Protein AF-A0A818LGJ4-F1 (afdb_monomer_lite)

Radius of gyration: 19.22 Å; chains: 1; bounding box: 42×32×56 Å

Sequence (123 aa):
MARAEHFKNVPPRKKIVRIETCQSQTLLCSDGAKGLKSIFVYFEDPRSNIPKAVWSWAAKFGVPLYAKLTHNACIAYPAWIKDKNTKLPNVTEDDIDEAAIIAMRTAINDLVNDDNEIKQEKE

Foldseek 3Di:
DDWADDDPVDDDDPPDDDWRTWDKDWDWDDPVDPDIDIDIDIDTDSVDDDDPLNVVLCVPFVVVLVVVLVVQQVVCVVVCVVPVPPDRDDDDPVSHDPVSVVSVVVSVVVVVVVVVVVVVVVD

pLDDT: mean 85.24, std 11.34, range [43.94, 96.88]

Secondary structure (DSSP, 8-state):
-EE----TTS---TTSPPP--EEEEEEEEE-SSSSEEEEEEEEE--SSPPPHHHHHHIIIIIHHHHHHHHHHHHHHHHHHTT-TTSPP-PPPGGGS-HHHHHHHHHHHHHHHHHHHHHHHTT-

Structure (mmCIF, N/CA/C/O backbone):
data_AF-A0A818LGJ4-F1
#
_entry.id   AF-A0A818LGJ4-F1
#
loop_
_atom_site.group_PDB
_atom_site.id
_atom_site.type_symbol
_atom_site.label_atom_id
_atom_site.label_alt_id
_atom_site.label_comp_id
_atom_site.label_asym_id
_atom_site.label_entity_id
_atom_site.label_seq_id
_atom_site.pdbx_PDB_ins_code
_atom_site.Cartn_x
_atom_site.Cartn_y
_atom_site.Cartn_z
_atom_site.occupancy
_atom_site.B_iso_or_equiv
_atom_site.auth_seq_id
_atom_site.auth_comp_id
_atom_site.auth_asym_id
_atom_site.auth_atom_id
_atom_site.pdbx_PDB_model_num
ATOM 1 N N . MET A 1 1 ? -11.960 5.928 -12.024 1.00 81.81 1 MET A N 1
ATOM 2 C CA . MET A 1 1 ? -12.297 6.219 -10.616 1.00 81.81 1 MET A CA 1
ATOM 3 C C . MET A 1 1 ? -12.960 4.977 -10.058 1.00 81.81 1 MET A C 1
ATOM 5 O O . MET A 1 1 ? -13.853 4.465 -10.721 1.00 81.81 1 MET A O 1
ATOM 9 N N . ALA A 1 2 ? -12.494 4.474 -8.920 1.00 93.38 2 ALA A N 1
ATOM 10 C CA . ALA A 1 2 ? -13.113 3.350 -8.225 1.00 93.38 2 ALA A CA 1
ATOM 11 C C . ALA A 1 2 ? -13.959 3.869 -7.055 1.00 93.38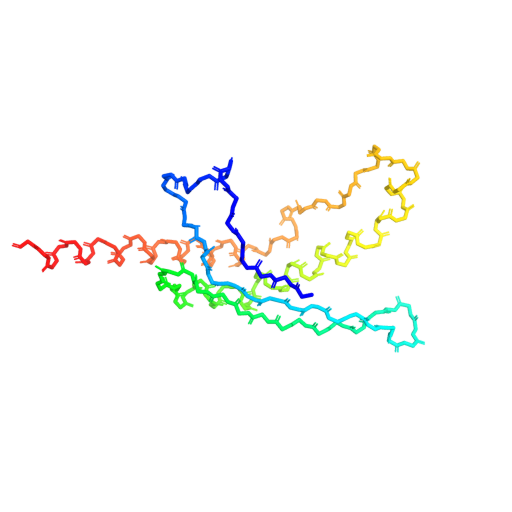 2 ALA A C 1
ATOM 13 O O . ALA A 1 2 ? -13.616 4.895 -6.459 1.00 93.38 2 ALA A O 1
ATOM 14 N N . ARG A 1 3 ? -15.070 3.187 -6.770 1.00 94.94 3 ARG A N 1
ATOM 15 C CA . ARG A 1 3 ? -16.014 3.490 -5.687 1.00 94.94 3 ARG A CA 1
ATOM 16 C C . ARG A 1 3 ? -16.584 2.191 -5.118 1.00 94.94 3 ARG A C 1
ATOM 18 O O . ARG A 1 3 ? -16.512 1.157 -5.783 1.00 94.94 3 ARG A O 1
ATOM 25 N N . ALA A 1 4 ? -17.126 2.255 -3.907 1.00 93.50 4 ALA A N 1
ATOM 26 C CA . ALA A 1 4 ? -17.817 1.128 -3.292 1.00 93.50 4 ALA A CA 1
ATOM 27 C C . ALA A 1 4 ? -19.096 0.779 -4.072 1.00 93.50 4 ALA A C 1
ATOM 29 O O . ALA A 1 4 ? -19.822 1.668 -4.506 1.00 93.50 4 ALA A O 1
ATOM 30 N N . GLU A 1 5 ? -19.357 -0.518 -4.233 1.00 94.25 5 GLU A N 1
ATOM 31 C CA . GLU A 1 5 ? -20.546 -1.056 -4.896 1.00 94.25 5 GLU A CA 1
ATOM 32 C C . GLU A 1 5 ? -21.037 -2.306 -4.161 1.00 94.25 5 GLU A C 1
ATOM 34 O O . GLU A 1 5 ? -20.246 -3.076 -3.601 1.00 94.25 5 GLU A O 1
ATOM 39 N N . HIS A 1 6 ? -22.350 -2.535 -4.190 1.00 93.19 6 HIS A N 1
ATOM 40 C CA . HIS A 1 6 ? -22.977 -3.645 -3.477 1.00 93.19 6 HIS A CA 1
ATOM 41 C C . HIS A 1 6 ? -23.443 -4.739 -4.432 1.00 93.19 6 HIS A C 1
ATOM 43 O O . HIS A 1 6 ? -24.372 -4.564 -5.219 1.00 93.19 6 HIS A O 1
ATOM 49 N N . PHE A 1 7 ? -22.861 -5.927 -4.283 1.00 94.81 7 PHE A N 1
ATOM 50 C CA . PHE A 1 7 ? -23.254 -7.110 -5.041 1.00 94.81 7 PHE A CA 1
ATOM 51 C C . PHE A 1 7 ? -23.995 -8.103 -4.143 1.00 94.81 7 PHE A C 1
ATOM 53 O O . PHE A 1 7 ? -23.487 -8.504 -3.094 1.00 94.81 7 PHE A O 1
ATOM 60 N N . LYS A 1 8 ? -25.189 -8.545 -4.565 1.00 93.81 8 LYS A N 1
ATOM 61 C CA . LYS A 1 8 ? -26.030 -9.485 -3.791 1.00 93.81 8 LYS A CA 1
ATOM 62 C C . LYS A 1 8 ? -25.315 -10.801 -3.466 1.00 93.81 8 LYS A C 1
ATOM 64 O O . LYS A 1 8 ? -25.518 -11.363 -2.397 1.00 93.81 8 LYS A O 1
ATOM 69 N N . ASN A 1 9 ? -24.464 -11.280 -4.370 1.00 96.88 9 ASN A N 1
ATOM 70 C CA . ASN A 1 9 ? -23.675 -12.505 -4.213 1.00 96.88 9 ASN A CA 1
ATOM 71 C C . ASN A 1 9 ? -22.370 -12.303 -3.420 1.00 96.88 9 ASN A C 1
ATOM 73 O O . ASN A 1 9 ? -21.611 -13.254 -3.249 1.00 96.88 9 ASN A O 1
ATOM 77 N N . VAL A 1 10 ? -22.105 -11.093 -2.919 1.00 95.19 10 VAL A N 1
ATOM 78 C CA . VAL A 1 10 ? -20.936 -10.785 -2.091 1.00 95.19 10 VAL A CA 1
ATOM 79 C C . VAL A 1 10 ? -21.421 -10.117 -0.796 1.00 95.19 10 VAL A C 1
ATOM 81 O O . VAL A 1 10 ? -21.351 -8.894 -0.675 1.00 95.19 10 VAL A O 1
ATOM 84 N N . PRO A 1 11 ? -21.928 -10.871 0.200 1.00 94.81 11 PRO A N 1
ATOM 85 C CA . PRO A 1 11 ? -22.416 -10.321 1.471 1.00 94.81 11 PRO A CA 1
ATOM 86 C C . PRO A 1 11 ? -21.285 -10.043 2.484 1.00 94.81 11 PRO A C 1
ATOM 88 O O . PRO A 1 11 ? -20.188 -10.601 2.336 1.00 94.81 11 PRO A O 1
ATOM 91 N N . PRO A 1 12 ? -21.503 -9.171 3.496 1.00 94.44 12 PRO A N 1
ATOM 92 C CA . PRO A 1 12 ? -20.506 -8.891 4.530 1.00 94.44 12 PRO A CA 1
ATOM 93 C C . PRO A 1 12 ? -20.095 -10.168 5.266 1.00 94.44 12 PRO A C 1
ATOM 95 O O . PRO A 1 12 ? -20.897 -11.086 5.435 1.00 94.44 12 PRO A O 1
ATOM 98 N N . ARG A 1 13 ? -18.835 -10.234 5.706 1.00 94.94 13 ARG A N 1
ATOM 99 C CA . ARG A 1 13 ? -18.274 -11.420 6.367 1.00 94.94 13 ARG A CA 1
ATOM 100 C C . ARG A 1 13 ? -18.017 -11.130 7.841 1.00 94.94 13 ARG A C 1
ATOM 102 O O . ARG A 1 13 ? -17.536 -10.058 8.193 1.00 94.94 13 ARG A O 1
ATOM 109 N N . LYS A 1 14 ? -18.304 -12.100 8.713 1.00 94.06 14 LYS A N 1
ATOM 110 C CA . LYS A 1 14 ? -18.021 -11.983 10.152 1.00 94.06 14 LYS A CA 1
ATOM 111 C C . LYS A 1 14 ? -16.514 -11.768 10.369 1.00 94.06 14 LYS A C 1
ATOM 113 O O . LYS A 1 14 ? -15.715 -12.443 9.727 1.00 94.06 14 LYS A O 1
ATOM 118 N N . LYS A 1 15 ? -16.147 -10.869 11.292 1.00 90.19 15 LYS A N 1
ATOM 119 C CA . LYS A 1 15 ? -14.757 -10.465 11.614 1.00 90.19 15 LYS A CA 1
ATOM 120 C C . LYS A 1 15 ? -13.999 -9.731 10.493 1.00 90.19 15 LYS A C 1
ATOM 122 O O . LYS A 1 15 ? -12.803 -9.511 10.633 1.00 90.19 15 LYS A O 1
ATOM 127 N N . ILE A 1 16 ? -14.666 -9.347 9.404 1.00 91.06 16 ILE A N 1
ATOM 128 C CA . ILE A 1 16 ? -14.087 -8.512 8.346 1.00 91.06 16 ILE A CA 1
ATOM 129 C C . ILE A 1 16 ? -14.932 -7.248 8.247 1.00 91.06 16 ILE A C 1
ATOM 131 O O . ILE A 1 16 ? -16.147 -7.323 8.053 1.00 91.06 16 ILE A O 1
ATOM 135 N N . VAL A 1 17 ? -14.292 -6.088 8.360 1.00 90.38 17 VAL A N 1
ATOM 136 C CA . VAL A 1 17 ? -14.972 -4.811 8.146 1.00 90.38 17 VAL A CA 1
ATOM 137 C C . VAL A 1 17 ? -15.212 -4.637 6.649 1.00 90.38 17 VAL A C 1
ATOM 139 O O . VAL A 1 17 ? -14.280 -4.659 5.849 1.00 90.38 17 VAL A O 1
ATOM 142 N N . ARG A 1 18 ? -16.480 -4.489 6.258 1.00 93.12 18 ARG A N 1
ATOM 143 C CA . ARG A 1 18 ? -16.842 -4.069 4.904 1.00 93.12 18 ARG A CA 1
ATOM 144 C C . ARG A 1 18 ? -16.844 -2.549 4.836 1.00 93.12 18 ARG A C 1
ATOM 146 O O . ARG A 1 18 ? -17.683 -1.917 5.480 1.00 93.12 18 ARG A O 1
ATOM 153 N N . ILE A 1 19 ? -15.951 -2.008 4.018 1.00 93.31 19 ILE A N 1
ATOM 154 C CA . ILE A 1 19 ? -15.946 -0.598 3.635 1.00 93.31 19 ILE A CA 1
ATOM 155 C C . ILE A 1 19 ? -17.137 -0.344 2.709 1.00 93.31 19 ILE A C 1
ATOM 157 O O . ILE A 1 19 ? -17.243 -0.974 1.658 1.00 93.31 19 ILE A O 1
ATOM 161 N N . GLU A 1 20 ? -18.032 0.554 3.117 1.00 93.38 20 GLU A N 1
ATOM 162 C CA .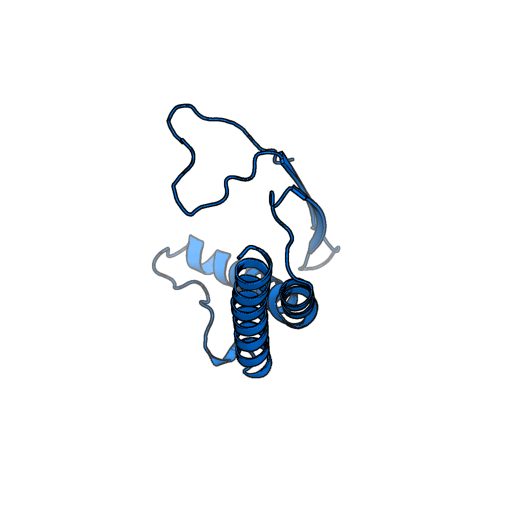 GLU A 1 20 ? -19.233 0.923 2.344 1.00 93.38 20 GLU A CA 1
ATOM 163 C C . GLU A 1 20 ? -19.054 2.263 1.617 1.00 93.38 20 GLU A C 1
ATOM 165 O O . GLU A 1 20 ? -19.758 2.548 0.654 1.00 93.38 20 GLU A O 1
ATOM 170 N N . THR A 1 21 ? -18.086 3.075 2.051 1.00 94.19 21 THR A N 1
ATOM 171 C CA . THR A 1 21 ? -17.792 4.382 1.463 1.00 94.19 21 THR A CA 1
ATOM 172 C C . THR A 1 21 ? -16.317 4.436 1.108 1.00 94.19 21 THR A C 1
ATOM 174 O O . THR A 1 21 ? -15.460 4.551 1.982 1.00 94.19 21 THR A O 1
ATOM 177 N N . CYS A 1 22 ? -16.007 4.361 -0.182 1.00 94.12 22 CYS A N 1
ATOM 178 C CA . CYS A 1 22 ? -14.662 4.612 -0.679 1.00 94.12 22 CYS A CA 1
ATOM 179 C C . CYS A 1 22 ? -14.702 5.312 -2.032 1.00 94.12 22 CYS A C 1
ATOM 181 O O . CYS A 1 22 ? -15.643 5.157 -2.818 1.00 94.12 22 CYS A O 1
ATOM 183 N N . GLN A 1 23 ? -13.661 6.088 -2.300 1.00 95.31 23 GLN A N 1
ATOM 184 C CA . GLN A 1 23 ? -13.422 6.707 -3.587 1.00 95.31 23 GLN A CA 1
ATOM 185 C C . GLN A 1 23 ? -11.921 6.774 -3.827 1.00 95.31 23 GLN A C 1
ATOM 187 O O . GLN A 1 23 ? -11.167 7.300 -3.012 1.00 95.31 23 GLN A O 1
ATOM 192 N N . SER A 1 24 ? -11.489 6.288 -4.986 1.00 95.38 24 SER A N 1
ATOM 193 C CA . SER A 1 24 ? -10.100 6.430 -5.395 1.00 95.38 24 SER A CA 1
ATOM 194 C C . SER A 1 24 ? -9.951 6.768 -6.871 1.00 95.38 24 SER A C 1
ATOM 196 O O . SER A 1 24 ? -10.762 6.408 -7.738 1.00 95.38 24 SER A O 1
ATOM 198 N N . GLN A 1 25 ? -8.890 7.503 -7.168 1.00 96.38 25 GLN A N 1
ATOM 199 C CA . GLN A 1 25 ? -8.487 7.831 -8.520 1.00 96.38 25 GLN A CA 1
ATOM 200 C C . GLN A 1 25 ? -6.969 7.834 -8.604 1.00 96.38 25 GLN A C 1
ATOM 202 O O . GLN A 1 25 ? -6.294 8.503 -7.827 1.00 96.38 25 GLN A O 1
ATOM 207 N N . THR A 1 26 ? -6.454 7.127 -9.603 1.00 95.19 26 THR A N 1
ATOM 208 C CA . THR A 1 26 ? -5.039 7.156 -9.954 1.00 95.19 26 THR A CA 1
ATOM 209 C C . THR A 1 26 ? -4.895 7.803 -11.318 1.00 95.19 26 THR A C 1
ATOM 211 O O . THR A 1 26 ? -5.556 7.392 -12.273 1.00 95.19 26 THR A O 1
ATOM 214 N N . LEU A 1 27 ? -4.032 8.808 -11.407 1.00 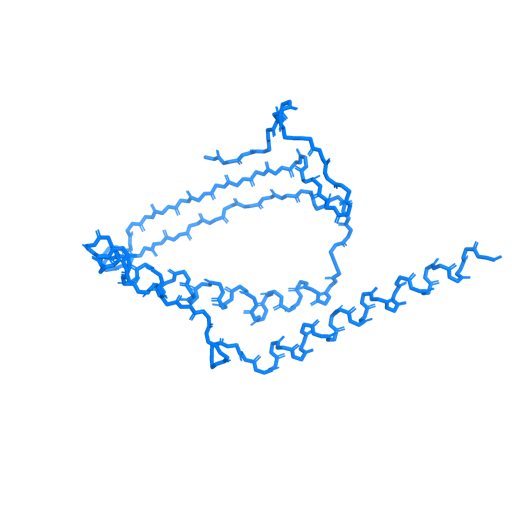95.25 27 LEU A N 1
ATOM 215 C CA . LEU A 1 27 ? -3.560 9.364 -12.666 1.00 95.25 27 LEU A CA 1
ATOM 216 C C . LEU A 1 27 ? -2.107 8.940 -12.852 1.00 95.25 27 LEU A C 1
ATOM 218 O O . LEU A 1 27 ? -1.290 9.148 -11.958 1.00 95.25 27 LEU A O 1
ATOM 222 N N . LEU A 1 28 ? -1.802 8.354 -14.005 1.00 94.38 28 LEU A N 1
ATOM 223 C CA . LEU A 1 28 ? -0.448 7.984 -14.401 1.00 94.38 28 LEU A CA 1
ATOM 224 C C . LEU A 1 28 ? -0.091 8.776 -15.655 1.00 94.38 28 LEU A C 1
ATOM 226 O O . LEU A 1 28 ? -0.830 8.755 -16.639 1.00 94.38 28 LEU A O 1
ATOM 230 N N . CYS A 1 29 ? 1.043 9.460 -15.619 1.00 95.38 29 CYS A N 1
ATOM 231 C CA . CYS A 1 29 ? 1.581 10.203 -16.751 1.00 95.38 29 CYS A CA 1
ATOM 232 C C . CYS A 1 29 ? 3.042 9.810 -16.959 1.00 95.38 29 CYS A C 1
ATOM 234 O O . CYS A 1 29 ? 3.732 9.483 -15.996 1.00 95.38 29 CYS A O 1
ATOM 236 N N . SER A 1 30 ? 3.536 9.877 -18.196 1.00 94.56 30 SER A N 1
ATOM 237 C CA . SER A 1 30 ? 4.980 9.775 -18.433 1.00 94.56 30 SER A CA 1
ATOM 238 C C . SER A 1 30 ? 5.706 10.903 -17.696 1.00 94.56 30 SER A C 1
ATOM 240 O O . SER A 1 30 ? 5.216 12.034 -17.623 1.00 94.56 30 SER A O 1
ATOM 242 N N . ASP A 1 31 ? 6.879 10.599 -17.150 1.00 94.56 31 ASP A N 1
ATOM 243 C CA . ASP A 1 31 ? 7.784 11.611 -16.609 1.00 94.56 31 ASP A CA 1
ATOM 244 C C . ASP A 1 31 ? 8.619 12.319 -17.695 1.00 94.56 31 ASP A C 1
ATOM 246 O O . ASP A 1 31 ? 9.335 13.266 -17.375 1.00 94.56 31 ASP A O 1
ATOM 250 N N . GLY A 1 32 ? 8.496 11.903 -18.964 1.00 96.12 32 GLY A N 1
ATOM 251 C CA . GLY A 1 32 ? 9.320 12.356 -20.090 1.00 96.12 32 GLY A CA 1
ATOM 252 C C . GLY A 1 32 ? 10.584 11.516 -20.313 1.00 96.12 32 GLY A C 1
ATOM 253 O O . GLY A 1 32 ? 11.366 11.824 -21.210 1.00 96.12 32 GLY A O 1
ATOM 254 N N . ALA A 1 33 ? 10.788 10.461 -19.522 1.00 94.62 33 ALA A N 1
ATOM 255 C CA . ALA A 1 33 ? 11.931 9.562 -19.583 1.00 94.62 33 ALA A CA 1
ATOM 256 C C . ALA A 1 33 ? 11.464 8.092 -19.512 1.00 94.62 33 ALA A C 1
ATOM 258 O O . ALA A 1 33 ? 10.601 7.667 -20.281 1.00 94.62 33 ALA A O 1
ATOM 259 N N . LYS A 1 34 ? 12.073 7.285 -18.634 1.00 91.00 34 LYS A N 1
ATOM 260 C CA . LYS A 1 34 ? 11.770 5.852 -18.453 1.00 91.00 34 LYS A CA 1
ATOM 261 C C . LYS A 1 34 ? 10.863 5.582 -17.246 1.00 91.00 34 LYS A C 1
ATOM 263 O O . LYS A 1 34 ? 10.749 4.431 -16.828 1.00 91.00 34 LYS A O 1
ATOM 268 N N . GLY A 1 35 ? 10.266 6.620 -16.665 1.00 90.81 35 GLY A N 1
ATOM 269 C CA . GLY A 1 35 ? 9.452 6.524 -15.463 1.00 90.81 35 GLY A CA 1
ATOM 270 C C . GLY A 1 35 ? 8.022 7.006 -15.669 1.00 90.81 35 GLY A C 1
ATOM 271 O O . GLY A 1 35 ? 7.527 7.198 -16.784 1.00 90.81 35 GLY A O 1
ATOM 272 N N . LEU A 1 36 ? 7.339 7.183 -14.543 1.00 92.62 36 LEU A N 1
ATOM 273 C CA . LEU A 1 36 ? 5.979 7.690 -14.494 1.00 92.62 36 LEU A CA 1
ATOM 274 C C . LEU A 1 36 ? 5.815 8.649 -13.319 1.00 92.62 36 LEU A C 1
ATOM 276 O O . LEU A 1 36 ? 6.391 8.458 -12.249 1.00 92.62 36 LEU A O 1
ATOM 280 N N . LYS A 1 37 ? 4.986 9.668 -13.518 1.00 93.25 37 LYS A N 1
ATOM 281 C CA .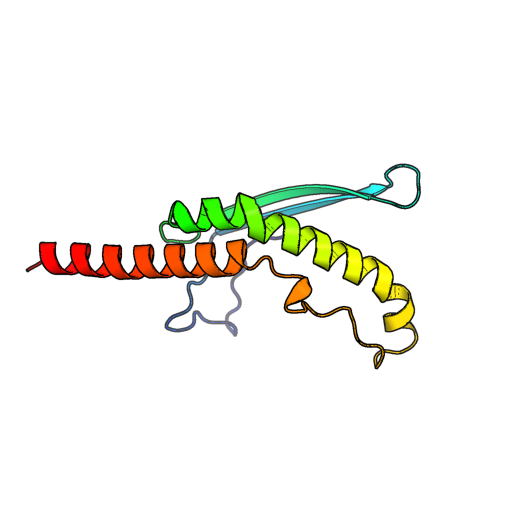 LYS A 1 37 ? 4.417 10.488 -12.454 1.00 93.25 37 LYS A CA 1
ATOM 282 C C . LYS A 1 37 ? 3.058 9.900 -12.104 1.00 93.25 37 LYS A C 1
ATOM 284 O O . LYS A 1 37 ? 2.203 9.768 -12.980 1.00 93.25 37 LYS A O 1
ATOM 289 N N . SER A 1 38 ? 2.861 9.556 -10.836 1.00 91.62 38 SER A N 1
ATOM 290 C CA . SER A 1 38 ? 1.584 9.061 -10.327 1.00 91.62 38 SER A CA 1
ATOM 291 C C . SER A 1 38 ? 0.971 10.047 -9.345 1.00 91.62 38 SER A C 1
ATOM 293 O O . SER A 1 38 ? 1.641 10.475 -8.407 1.00 91.62 38 SER A O 1
ATOM 295 N N . ILE A 1 39 ? -0.314 10.343 -9.514 1.00 92.69 39 ILE A N 1
ATOM 296 C CA . ILE A 1 39 ? -1.127 11.032 -8.510 1.00 92.69 39 ILE A CA 1
ATOM 297 C C . ILE A 1 39 ? -2.186 10.046 -8.039 1.00 92.69 39 ILE A C 1
ATOM 299 O O . ILE A 1 39 ? -2.939 9.518 -8.858 1.00 92.69 39 ILE A O 1
ATOM 303 N N . PHE A 1 40 ? -2.239 9.807 -6.731 1.00 93.06 40 PHE A N 1
ATOM 304 C CA . PHE A 1 40 ? -3.250 8.963 -6.110 1.00 93.06 40 PHE A CA 1
ATOM 305 C C . PHE A 1 40 ? -4.121 9.808 -5.185 1.00 93.06 40 PHE A C 1
ATOM 307 O O . PHE A 1 40 ? -3.652 10.328 -4.176 1.00 93.06 40 PHE A O 1
ATOM 314 N N . VAL A 1 41 ? -5.386 9.969 -5.561 1.00 94.50 41 VAL A N 1
ATOM 315 C CA . VAL A 1 41 ? -6.409 10.621 -4.745 1.00 94.50 41 VAL A CA 1
ATOM 316 C C . VAL A 1 41 ? -7.225 9.519 -4.094 1.00 94.50 41 VAL A C 1
ATOM 318 O O . VAL A 1 41 ? -7.787 8.675 -4.797 1.00 94.50 41 VAL A O 1
ATOM 321 N N . TYR A 1 42 ? -7.273 9.515 -2.765 1.00 94.31 42 TYR A N 1
ATOM 322 C CA . TYR A 1 42 ? -7.848 8.425 -1.990 1.00 94.31 42 TYR A CA 1
ATOM 323 C C . TYR A 1 42 ? -8.698 8.939 -0.833 1.00 94.31 42 TYR A C 1
ATOM 325 O O . TYR A 1 42 ? -8.290 9.843 -0.107 1.00 94.31 42 TYR A O 1
ATOM 333 N N . PHE A 1 43 ? -9.862 8.324 -0.660 1.00 94.06 43 PHE A N 1
ATOM 334 C CA . PHE A 1 43 ? -10.710 8.461 0.512 1.00 94.06 43 PHE A CA 1
ATOM 335 C C . PHE A 1 43 ? -11.385 7.121 0.804 1.00 94.06 43 PHE A C 1
ATOM 337 O O . PHE A 1 43 ? -11.917 6.473 -0.102 1.00 94.06 43 PHE A O 1
ATOM 344 N N . GLU A 1 44 ? -11.430 6.742 2.073 1.00 92.81 44 GLU A N 1
ATOM 345 C CA . GLU A 1 44 ? -12.269 5.656 2.563 1.00 92.81 44 GLU A CA 1
ATOM 346 C C . GLU A 1 44 ? -12.783 5.969 3.968 1.00 92.81 44 GLU A C 1
ATOM 348 O O . GLU A 1 44 ? -12.125 6.680 4.729 1.00 92.81 44 GLU A O 1
ATOM 353 N N . ASP A 1 45 ? -13.944 5.415 4.308 1.00 92.81 45 ASP A N 1
ATOM 354 C CA . ASP A 1 45 ? -14.411 5.318 5.687 1.00 92.81 45 ASP A CA 1
ATOM 355 C C . ASP A 1 45 ? -14.056 3.924 6.237 1.00 92.81 45 ASP A C 1
ATOM 357 O O . ASP A 1 45 ? -14.723 2.945 5.879 1.00 92.81 45 ASP A O 1
ATOM 361 N N . PRO A 1 46 ? -13.036 3.807 7.109 1.00 88.38 46 PRO A N 1
ATOM 362 C CA . PRO A 1 46 ? -12.651 2.537 7.723 1.00 88.38 46 PRO A CA 1
ATOM 363 C C . PRO A 1 46 ? -13.720 1.962 8.664 1.00 88.38 46 PRO A C 1
ATOM 365 O O . PRO A 1 46 ? -13.571 0.831 9.123 1.00 88.38 46 PRO A O 1
ATOM 368 N N . ARG A 1 47 ? -14.796 2.709 8.964 1.00 87.50 47 ARG A N 1
ATOM 369 C CA . ARG A 1 47 ? -15.880 2.357 9.901 1.00 87.50 47 ARG A CA 1
ATOM 370 C C . ARG A 1 47 ? -15.410 2.073 11.331 1.00 87.50 47 ARG A C 1
ATOM 372 O O . ARG A 1 47 ? -16.156 1.514 12.134 1.00 87.50 47 ARG A O 1
ATOM 379 N N . SER A 1 48 ? -14.181 2.466 11.646 1.00 81.81 48 SER A N 1
ATOM 380 C CA . SER A 1 48 ? -13.560 2.410 12.963 1.00 81.81 48 SER A CA 1
ATOM 381 C C . SER A 1 48 ? -12.426 3.429 13.036 1.00 81.81 48 SER A C 1
ATOM 383 O O . SER A 1 48 ? -11.939 3.914 12.016 1.00 81.81 48 SER A O 1
ATOM 385 N N . ASN A 1 49 ? -11.947 3.724 14.240 1.00 83.50 49 ASN A N 1
ATOM 386 C CA . ASN A 1 49 ? -10.734 4.517 14.384 1.00 83.50 49 ASN A CA 1
ATOM 387 C C . ASN A 1 49 ? -9.518 3.677 13.988 1.00 83.50 49 ASN A C 1
ATOM 389 O O . ASN A 1 49 ? -9.354 2.552 14.455 1.00 83.50 49 ASN A O 1
ATOM 393 N N . ILE A 1 50 ? -8.658 4.236 13.137 1.00 85.88 50 ILE A N 1
ATOM 394 C CA . ILE A 1 50 ? -7.329 3.680 12.884 1.00 85.88 50 ILE A CA 1
ATOM 395 C C . ILE A 1 50 ? -6.376 4.283 13.930 1.00 85.88 50 ILE A C 1
ATOM 397 O O . ILE A 1 50 ? -6.269 5.512 14.004 1.00 85.88 50 ILE A O 1
ATOM 401 N N . PRO A 1 51 ? -5.671 3.467 14.729 1.00 86.12 51 PRO A N 1
ATOM 402 C CA . PRO A 1 51 ? -4.759 3.963 15.756 1.00 86.12 51 PRO A CA 1
ATOM 403 C C . PRO A 1 51 ? -3.626 4.810 15.187 1.00 86.12 51 PRO A C 1
ATOM 405 O O . PRO A 1 51 ? -3.081 4.531 14.116 1.00 86.12 51 PRO A O 1
ATOM 408 N N . LYS A 1 52 ? -3.185 5.809 15.959 1.00 87.50 52 LYS A N 1
ATOM 409 C CA . LYS A 1 52 ? -2.061 6.685 15.581 1.00 87.50 52 LYS A CA 1
ATOM 410 C C . LYS A 1 52 ? -0.761 5.913 15.340 1.00 87.50 52 LYS A C 1
ATOM 412 O O . LYS A 1 52 ? 0.015 6.294 14.462 1.00 87.50 52 LYS A O 1
ATOM 417 N N . ALA A 1 53 ? -0.529 4.835 16.091 1.00 84.06 53 ALA A N 1
ATOM 418 C CA . ALA A 1 53 ? 0.643 3.981 15.920 1.00 84.06 53 ALA A CA 1
ATOM 419 C C . ALA A 1 53 ? 0.650 3.306 14.537 1.00 84.06 53 ALA A C 1
ATOM 421 O O . ALA A 1 53 ? 1.676 3.313 13.859 1.00 84.06 53 ALA A O 1
ATOM 422 N N . VAL A 1 54 ? -0.513 2.839 14.065 1.00 86.19 54 VAL A N 1
ATOM 423 C CA . VAL A 1 54 ? -0.675 2.250 12.725 1.00 86.19 54 VAL A CA 1
ATOM 424 C C . VAL A 1 54 ? -0.406 3.288 11.635 1.00 86.19 54 VAL A C 1
ATOM 426 O O . VAL A 1 54 ? 0.350 3.011 10.705 1.00 86.19 54 VAL A O 1
ATOM 429 N N . TRP A 1 55 ? -0.937 4.508 11.772 1.00 87.62 55 TRP A N 1
ATOM 430 C CA . TRP A 1 55 ? -0.626 5.605 10.843 1.00 87.62 55 TRP A CA 1
ATOM 431 C C . TRP A 1 55 ? 0.866 5.937 10.799 1.00 87.62 55 TRP A C 1
ATOM 433 O O . TRP A 1 55 ? 1.443 6.097 9.723 1.00 87.62 55 TRP A O 1
ATOM 443 N N . SER A 1 56 ? 1.501 6.013 11.969 1.00 89.06 56 SER A N 1
ATOM 444 C CA . SER A 1 56 ? 2.929 6.320 12.084 1.00 89.06 56 SER A CA 1
ATOM 445 C C . SER A 1 56 ? 3.793 5.235 11.448 1.00 89.06 56 SER A C 1
ATOM 447 O O . SER A 1 56 ? 4.750 5.548 10.738 1.00 89.06 56 SER A O 1
ATOM 449 N N . TRP A 1 57 ? 3.444 3.966 11.667 1.00 88.50 57 TRP A N 1
ATOM 450 C CA . TRP A 1 57 ? 4.106 2.836 11.027 1.00 88.50 57 TRP A CA 1
ATOM 451 C C . TRP A 1 57 ? 3.934 2.873 9.505 1.00 88.50 57 TRP A C 1
ATOM 453 O O . TRP A 1 57 ? 4.915 2.756 8.769 1.00 88.50 57 TRP A O 1
ATOM 463 N N . ALA A 1 58 ? 2.708 3.099 9.026 1.00 89.75 58 ALA A N 1
ATOM 464 C CA . ALA A 1 58 ? 2.413 3.142 7.600 1.00 89.75 58 ALA A CA 1
ATOM 465 C C . ALA A 1 58 ? 3.216 4.245 6.900 1.00 89.75 58 ALA A C 1
ATOM 467 O O . ALA A 1 58 ? 3.832 3.989 5.868 1.00 89.75 58 ALA A O 1
ATOM 468 N N . ALA A 1 59 ? 3.277 5.444 7.483 1.00 90.94 59 ALA A N 1
ATOM 469 C CA . ALA A 1 59 ? 4.030 6.561 6.919 1.00 90.94 59 ALA A CA 1
ATOM 470 C C . ALA A 1 59 ? 5.547 6.303 6.879 1.00 90.94 59 ALA A C 1
ATOM 472 O O . ALA A 1 59 ? 6.199 6.649 5.895 1.00 90.94 59 ALA A O 1
ATOM 473 N N . LYS A 1 60 ? 6.110 5.702 7.935 1.00 89.00 60 LYS A N 1
ATOM 474 C CA . LYS A 1 60 ? 7.561 5.472 8.046 1.00 89.00 60 LYS A CA 1
ATOM 475 C C . LYS A 1 60 ? 8.046 4.266 7.247 1.00 89.00 60 LYS A C 1
ATOM 477 O O . LYS A 1 60 ? 9.138 4.318 6.694 1.00 89.00 60 LYS A O 1
ATOM 482 N N . PHE A 1 61 ? 7.253 3.200 7.197 1.00 88.25 61 PHE A N 1
ATOM 483 C CA . PHE A 1 61 ? 7.710 1.899 6.708 1.00 88.25 61 PHE A CA 1
ATOM 484 C C . PHE A 1 61 ? 6.786 1.303 5.648 1.00 88.25 61 PHE A C 1
ATOM 486 O O . PHE A 1 61 ? 7.252 0.914 4.578 1.00 88.25 61 PHE A O 1
ATOM 493 N N . GLY A 1 62 ? 5.476 1.269 5.909 1.00 86.75 62 GLY A N 1
ATOM 494 C CA . GLY A 1 62 ? 4.515 0.598 5.030 1.00 86.75 62 GLY A CA 1
ATOM 495 C C . GLY A 1 62 ? 4.449 1.198 3.620 1.00 86.75 62 GLY A C 1
ATOM 496 O O . GLY A 1 62 ? 4.574 0.476 2.632 1.00 86.75 62 GLY A O 1
ATOM 497 N N . VAL A 1 63 ? 4.294 2.520 3.512 1.00 90.62 63 VAL A N 1
ATOM 498 C CA . VAL A 1 63 ? 4.168 3.226 2.225 1.00 90.62 63 VAL A CA 1
ATOM 499 C C . VAL A 1 63 ? 5.464 3.158 1.399 1.00 90.62 63 VAL A C 1
ATOM 501 O O . VAL A 1 63 ? 5.376 2.800 0.221 1.00 90.62 63 VAL A O 1
ATOM 504 N N . PRO A 1 64 ? 6.664 3.425 1.958 1.00 90.00 64 PRO A N 1
ATOM 505 C CA . PRO A 1 64 ? 7.917 3.235 1.225 1.00 90.00 64 PRO A CA 1
ATOM 506 C C . PRO A 1 64 ? 8.123 1.800 0.728 1.00 90.00 64 PRO A C 1
ATOM 508 O O . PRO A 1 64 ? 8.492 1.602 -0.434 1.00 90.00 64 PRO A O 1
ATOM 511 N N . LEU A 1 65 ? 7.835 0.798 1.568 1.00 87.69 65 LEU A N 1
ATOM 512 C CA . LEU A 1 65 ? 7.946 -0.610 1.186 1.00 87.69 65 LEU A CA 1
ATOM 513 C C . LEU A 1 65 ? 6.985 -0.947 0.039 1.00 87.69 65 LEU A C 1
ATOM 515 O O . LEU A 1 65 ? 7.400 -1.523 -0.966 1.00 87.69 65 LEU A O 1
ATOM 519 N N . TYR A 1 66 ? 5.724 -0.520 0.134 1.00 87.19 66 TYR A N 1
ATOM 520 C CA . TYR A 1 66 ? 4.740 -0.693 -0.936 1.00 87.19 66 TYR A CA 1
ATOM 521 C C . TYR A 1 66 ? 5.210 -0.085 -2.268 1.00 87.19 66 TYR A C 1
ATOM 523 O O . TYR A 1 66 ? 5.097 -0.724 -3.321 1.00 87.19 66 TYR A O 1
ATOM 531 N N . ALA A 1 67 ? 5.778 1.125 -2.238 1.00 89.31 67 ALA A N 1
ATOM 532 C CA . ALA A 1 67 ? 6.298 1.785 -3.433 1.00 89.31 67 ALA A CA 1
ATOM 533 C C . ALA A 1 67 ? 7.474 1.008 -4.055 1.00 89.31 67 ALA A C 1
ATOM 535 O O . ALA A 1 67 ? 7.485 0.793 -5.271 1.00 89.31 67 ALA A O 1
ATOM 536 N N . LYS A 1 68 ? 8.420 0.523 -3.232 1.00 87.75 68 LYS A N 1
ATOM 537 C CA . LYS A 1 68 ? 9.556 -0.310 -3.675 1.00 87.75 68 LYS A CA 1
ATOM 538 C C . LYS A 1 68 ? 9.075 -1.594 -4.356 1.00 87.75 68 LYS A C 1
ATOM 540 O O . LYS A 1 68 ? 9.522 -1.918 -5.456 1.00 87.75 68 LYS A O 1
ATOM 545 N N . LEU A 1 69 ? 8.126 -2.296 -3.742 1.00 87.44 69 LEU A N 1
ATOM 546 C CA . LEU A 1 69 ? 7.582 -3.548 -4.277 1.00 87.44 69 LEU A CA 1
ATOM 547 C C . LEU A 1 69 ? 6.821 -3.329 -5.584 1.00 87.44 69 LEU A C 1
ATOM 549 O O . LEU A 1 69 ? 7.006 -4.083 -6.538 1.00 87.44 69 LEU A O 1
ATOM 553 N N . THR A 1 70 ? 6.023 -2.263 -5.659 1.00 88.69 70 THR A N 1
ATOM 554 C CA . THR A 1 70 ? 5.310 -1.887 -6.888 1.00 88.69 70 THR A CA 1
ATOM 555 C C . THR A 1 70 ? 6.296 -1.605 -8.023 1.00 88.69 70 THR A C 1
ATOM 557 O O . THR A 1 70 ? 6.121 -2.101 -9.135 1.00 88.69 70 THR A O 1
ATOM 560 N N . HIS A 1 71 ? 7.372 -0.863 -7.745 1.00 89.12 71 HIS A N 1
ATOM 561 C CA . HIS A 1 71 ? 8.425 -0.588 -8.721 1.00 89.12 71 HIS A CA 1
ATOM 562 C C . HIS A 1 71 ? 9.114 -1.870 -9.215 1.00 89.12 71 HIS A C 1
ATOM 564 O O . HIS A 1 71 ? 9.227 -2.085 -10.424 1.00 89.12 71 HIS A O 1
ATOM 570 N N . ASN A 1 72 ? 9.507 -2.755 -8.296 1.00 89.38 72 ASN A N 1
ATOM 571 C CA . ASN A 1 72 ? 10.142 -4.030 -8.633 1.00 89.38 72 ASN A CA 1
ATOM 572 C C . ASN A 1 72 ? 9.215 -4.924 -9.471 1.00 89.38 72 ASN A C 1
ATOM 574 O O . ASN A 1 72 ? 9.654 -5.527 -10.452 1.00 89.38 72 ASN A O 1
ATOM 578 N N . ALA A 1 73 ? 7.924 -4.970 -9.131 1.00 89.06 73 ALA A N 1
ATOM 579 C CA . ALA A 1 73 ? 6.922 -5.691 -9.908 1.00 89.06 73 ALA A CA 1
ATOM 580 C C . ALA A 1 73 ? 6.805 -5.132 -11.336 1.00 89.06 73 ALA A C 1
ATOM 582 O O . ALA A 1 73 ? 6.784 -5.909 -12.291 1.00 89.06 73 ALA A O 1
ATOM 583 N N . CYS A 1 74 ? 6.812 -3.805 -11.507 1.00 90.25 74 CYS A N 1
ATOM 584 C CA . CYS A 1 74 ? 6.818 -3.169 -12.828 1.00 90.25 74 CYS A CA 1
ATOM 585 C C . CYS A 1 74 ? 8.061 -3.539 -13.655 1.00 90.25 74 CYS A C 1
ATOM 587 O O . CYS A 1 74 ? 7.935 -3.788 -14.853 1.00 90.25 74 CYS A O 1
ATOM 589 N N . ILE A 1 75 ? 9.245 -3.616 -13.035 1.00 90.81 75 ILE A N 1
ATOM 590 C CA . ILE A 1 75 ? 10.486 -4.041 -13.711 1.00 90.81 75 ILE A CA 1
ATOM 591 C C . ILE A 1 75 ? 10.419 -5.514 -14.130 1.00 90.81 75 ILE A C 1
ATOM 593 O O . ILE A 1 75 ? 10.865 -5.863 -15.222 1.00 90.81 75 ILE A O 1
ATOM 597 N N . ALA A 1 76 ? 9.864 -6.383 -13.282 1.00 90.88 76 ALA A N 1
ATOM 598 C CA . ALA A 1 76 ? 9.781 -7.819 -13.546 1.00 90.88 76 ALA A CA 1
ATOM 599 C C . ALA A 1 76 ? 8.666 -8.198 -14.537 1.00 90.88 76 ALA A C 1
ATOM 601 O O . ALA A 1 76 ? 8.743 -9.237 -15.200 1.00 90.88 76 ALA A O 1
ATOM 602 N N . TYR A 1 77 ? 7.636 -7.359 -14.664 1.00 92.12 77 TYR A N 1
ATOM 603 C CA . TYR A 1 77 ? 6.442 -7.638 -15.461 1.00 92.12 77 TYR A CA 1
ATOM 604 C C . TYR A 1 77 ? 6.723 -8.038 -16.927 1.00 92.12 77 TYR A C 1
ATOM 606 O O . TYR A 1 77 ? 6.134 -9.020 -17.385 1.00 92.12 77 TYR A O 1
ATOM 614 N N . PRO A 1 78 ? 7.641 -7.393 -17.679 1.00 93.06 78 PRO A N 1
ATOM 615 C CA . PRO A 1 78 ? 7.950 -7.794 -19.054 1.00 93.06 78 PRO A CA 1
ATOM 616 C C . PRO A 1 78 ? 8.564 -9.194 -19.195 1.00 93.06 78 PRO A C 1
ATOM 618 O O . PRO A 1 78 ? 8.451 -9.795 -20.264 1.00 93.06 78 PRO A O 1
ATOM 621 N N . ALA A 1 79 ? 9.234 -9.714 -18.163 1.00 92.12 79 ALA A N 1
ATOM 622 C CA . ALA A 1 79 ? 9.711 -11.097 -18.149 1.00 92.12 79 ALA A CA 1
ATOM 623 C C . ALA A 1 79 ? 8.564 -12.052 -17.793 1.00 92.12 79 ALA A C 1
ATOM 625 O O . ALA A 1 79 ? 8.318 -13.020 -18.513 1.00 92.12 79 ALA A O 1
ATOM 626 N N . TRP A 1 80 ? 7.792 -11.709 -16.757 1.00 93.50 80 TRP A N 1
ATOM 627 C CA . TRP A 1 80 ? 6.627 -12.480 -16.319 1.00 93.50 80 TRP A CA 1
ATOM 628 C C . TRP A 1 80 ? 5.572 -12.673 -17.412 1.00 93.50 80 TRP A C 1
ATOM 630 O O . TRP A 1 80 ? 4.987 -13.745 -17.542 1.00 93.50 80 TRP A O 1
ATOM 640 N N . ILE A 1 81 ? 5.337 -11.660 -18.248 1.00 94.38 81 ILE A N 1
ATOM 641 C CA . ILE A 1 81 ? 4.349 -11.777 -19.325 1.00 94.38 81 ILE A CA 1
ATOM 642 C C . ILE A 1 81 ? 4.793 -12.747 -20.433 1.00 94.38 81 ILE A C 1
ATOM 644 O O . ILE A 1 81 ? 3.944 -13.290 -21.137 1.00 94.38 81 ILE A O 1
ATOM 648 N N . LYS A 1 82 ? 6.105 -12.979 -20.587 1.00 94.81 82 LYS A N 1
ATOM 649 C CA . LYS A 1 82 ? 6.670 -13.928 -21.562 1.00 94.81 82 LYS A CA 1
ATOM 650 C C . LYS A 1 82 ? 6.671 -15.354 -21.029 1.00 94.81 82 LYS A C 1
ATOM 652 O O . LYS A 1 82 ? 6.405 -16.282 -21.785 1.00 94.81 82 LYS A O 1
ATOM 657 N N . ASP A 1 83 ? 6.937 -15.512 -19.739 1.00 93.44 83 ASP A N 1
ATOM 658 C CA . ASP A 1 83 ? 6.824 -16.782 -19.036 1.00 93.44 83 ASP A CA 1
ATOM 659 C C . ASP A 1 83 ? 6.160 -16.556 -17.680 1.00 93.44 83 ASP A C 1
ATOM 661 O O . ASP A 1 83 ? 6.783 -16.056 -16.742 1.00 93.44 83 ASP A O 1
ATOM 665 N N . LYS A 1 84 ? 4.898 -16.979 -17.573 1.00 84.94 84 LYS A N 1
ATOM 666 C CA . LYS A 1 84 ? 4.092 -16.834 -16.353 1.00 84.94 84 LYS A CA 1
ATOM 667 C C . LYS A 1 84 ? 4.618 -17.664 -15.177 1.00 84.94 84 LYS A C 1
ATOM 669 O O . LYS A 1 84 ? 4.141 -17.466 -14.061 1.00 84.94 84 LYS A O 1
ATOM 674 N N . ASN A 1 85 ? 5.577 -18.566 -15.411 1.00 86.31 85 ASN A N 1
ATOM 675 C CA . ASN A 1 85 ? 6.295 -19.286 -14.357 1.00 86.31 85 ASN A CA 1
ATOM 676 C C . ASN A 1 85 ? 7.470 -18.485 -13.783 1.00 86.31 85 ASN A C 1
ATOM 678 O O . ASN A 1 85 ? 7.988 -18.840 -12.721 1.00 86.31 85 ASN A O 1
ATOM 682 N N . THR A 1 86 ? 7.886 -17.401 -14.449 1.00 83.56 86 THR A N 1
ATOM 683 C CA . THR A 1 86 ? 8.848 -16.452 -13.884 1.00 83.56 86 THR A CA 1
ATOM 684 C C . THR A 1 86 ? 8.290 -15.949 -12.560 1.00 83.56 86 THR A C 1
ATOM 686 O O . THR A 1 86 ? 7.163 -15.469 -12.492 1.00 83.56 86 THR A O 1
ATOM 689 N N . LYS A 1 87 ? 9.061 -16.055 -11.480 1.00 77.88 87 LYS A N 1
ATOM 690 C CA . LYS A 1 87 ? 8.625 -15.519 -10.190 1.00 77.88 87 LYS A CA 1
ATOM 691 C C . LYS A 1 87 ? 8.670 -13.997 -10.247 1.00 77.88 87 LYS A C 1
ATOM 693 O O . LYS A 1 87 ? 9.699 -13.418 -10.588 1.00 77.88 87 LYS A O 1
ATOM 698 N N . LEU A 1 88 ? 7.558 -13.357 -9.898 1.00 75.88 88 LEU A N 1
ATOM 699 C CA . LEU A 1 88 ? 7.585 -11.939 -9.567 1.00 75.88 88 LEU A CA 1
ATOM 700 C C . LEU A 1 88 ? 8.412 -11.752 -8.285 1.00 75.88 88 LEU A C 1
ATOM 702 O O . LEU A 1 88 ? 8.447 -12.665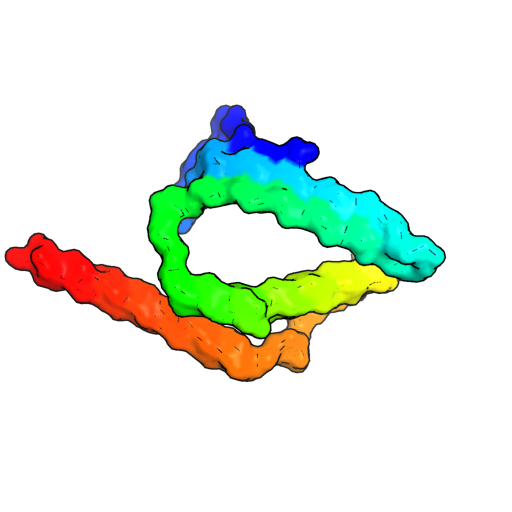 -7.453 1.00 75.88 88 LEU A O 1
ATOM 706 N N . PRO A 1 89 ? 9.096 -10.609 -8.129 1.00 75.00 89 PRO A N 1
ATOM 707 C CA . PRO A 1 89 ? 9.810 -10.305 -6.901 1.00 75.00 89 PRO A CA 1
ATOM 708 C C . PRO A 1 89 ? 8.821 -10.358 -5.733 1.00 75.00 89 PRO A C 1
ATOM 710 O O . PRO A 1 89 ? 7.855 -9.598 -5.686 1.00 75.00 89 PRO A O 1
ATOM 713 N N . ASN A 1 90 ? 9.052 -11.306 -4.829 1.00 68.00 90 ASN A N 1
ATOM 714 C CA . ASN A 1 90 ? 8.338 -11.406 -3.566 1.00 68.00 90 ASN A CA 1
ATOM 715 C C . ASN A 1 90 ? 9.071 -10.569 -2.521 1.00 68.00 90 ASN A C 1
ATOM 717 O O . ASN A 1 90 ? 10.278 -10.375 -2.632 1.00 68.00 90 ASN A O 1
ATOM 721 N N . VAL A 1 91 ? 8.341 -10.138 -1.494 1.00 66.38 91 VAL A N 1
ATOM 722 C CA . VAL A 1 91 ? 8.940 -9.563 -0.286 1.00 66.38 91 VAL A CA 1
ATOM 723 C C . VAL A 1 91 ? 9.880 -10.600 0.323 1.00 66.38 91 VAL A C 1
ATOM 725 O O . VAL A 1 91 ? 9.427 -11.696 0.666 1.00 66.38 91 VAL A O 1
ATOM 728 N N . THR A 1 92 ? 11.165 -10.279 0.436 1.00 70.62 92 THR A N 1
ATOM 729 C CA . THR A 1 92 ? 12.098 -11.058 1.260 1.00 70.62 92 THR A CA 1
ATOM 730 C C . THR A 1 92 ? 12.209 -10.443 2.652 1.00 70.62 92 THR A C 1
ATOM 732 O O . THR A 1 92 ? 11.802 -9.303 2.869 1.00 70.62 92 THR A O 1
ATOM 735 N N . GLU A 1 93 ? 12.751 -11.188 3.616 1.00 65.62 93 GLU A N 1
ATOM 736 C CA . GLU A 1 93 ? 13.043 -10.634 4.947 1.00 65.62 93 GLU A CA 1
ATOM 737 C C . GLU A 1 93 ? 13.994 -9.430 4.847 1.00 65.62 93 GLU A C 1
ATOM 739 O O . GLU A 1 93 ? 13.767 -8.432 5.516 1.00 65.62 93 GLU A O 1
ATOM 744 N N . ASP A 1 94 ? 14.943 -9.444 3.903 1.00 70.94 94 ASP A N 1
ATOM 745 C CA . ASP A 1 94 ? 15.846 -8.313 3.627 1.00 70.94 94 ASP A CA 1
ATOM 746 C C . ASP A 1 94 ? 15.127 -7.054 3.100 1.00 70.94 94 ASP A C 1
ATOM 748 O O . ASP A 1 94 ? 15.668 -5.947 3.156 1.00 70.94 94 ASP A O 1
ATOM 752 N N . ASP A 1 95 ? 13.917 -7.198 2.545 1.00 68.25 95 ASP A N 1
ATOM 753 C CA . ASP A 1 95 ? 13.103 -6.061 2.111 1.00 68.25 95 ASP A CA 1
ATOM 754 C C . ASP A 1 95 ? 12.367 -5.386 3.274 1.00 68.25 95 ASP A C 1
ATOM 756 O O . ASP A 1 95 ? 11.910 -4.248 3.120 1.00 68.25 95 ASP A O 1
ATOM 760 N N . ILE A 1 96 ? 12.241 -6.066 4.416 1.00 72.44 96 ILE A N 1
ATOM 761 C CA . ILE A 1 96 ? 11.533 -5.570 5.590 1.00 72.44 96 ILE A CA 1
ATOM 762 C C . ILE A 1 96 ? 12.564 -5.131 6.627 1.00 72.44 96 ILE A C 1
ATOM 764 O O . ILE A 1 96 ? 13.265 -5.937 7.222 1.00 72.44 96 ILE A O 1
ATOM 768 N N . ASP A 1 97 ? 12.619 -3.828 6.884 1.00 77.88 97 ASP A N 1
ATOM 769 C CA . ASP A 1 97 ? 13.426 -3.287 7.973 1.00 77.88 97 ASP A CA 1
ATOM 770 C C . ASP A 1 97 ? 12.983 -3.916 9.311 1.00 77.88 97 ASP A C 1
ATOM 772 O O . ASP A 1 97 ? 11.801 -3.871 9.661 1.00 77.88 97 ASP A O 1
ATOM 776 N N . GLU A 1 98 ? 13.910 -4.488 10.081 1.00 81.88 98 GLU A N 1
ATOM 777 C CA . GLU A 1 98 ? 13.637 -5.011 11.429 1.00 81.88 98 GLU A CA 1
ATOM 778 C C . GLU A 1 98 ? 12.961 -3.958 12.321 1.00 81.88 98 GLU A C 1
ATOM 780 O O . GLU A 1 98 ? 12.052 -4.266 13.102 1.00 81.88 98 GLU A O 1
ATOM 785 N N . ALA A 1 99 ? 13.308 -2.678 12.146 1.00 77.81 99 ALA A N 1
ATOM 786 C CA . ALA A 1 99 ? 12.636 -1.576 12.826 1.00 77.81 99 ALA A CA 1
ATOM 787 C C . ALA A 1 99 ? 11.150 -1.470 12.435 1.00 77.81 99 ALA A C 1
ATOM 789 O O . ALA A 1 99 ? 10.319 -1.127 13.281 1.00 77.81 99 ALA A O 1
ATOM 790 N N . ALA A 1 100 ? 10.788 -1.807 11.193 1.00 80.00 100 ALA A N 1
ATOM 791 C CA . ALA A 1 100 ? 9.400 -1.870 10.744 1.00 80.00 100 ALA A CA 1
ATOM 792 C C . ALA A 1 100 ? 8.639 -3.028 11.399 1.00 80.00 100 ALA A C 1
ATOM 794 O O . ALA A 1 100 ? 7.473 -2.853 11.765 1.00 80.00 100 ALA A O 1
ATOM 795 N N . ILE A 1 101 ? 9.280 -4.189 11.575 1.00 82.81 101 ILE A N 1
ATOM 796 C CA . ILE A 1 101 ? 8.682 -5.353 12.252 1.00 82.81 101 ILE A CA 1
ATOM 797 C C . ILE A 1 101 ? 8.412 -5.021 13.719 1.00 82.81 101 ILE A C 1
ATOM 799 O O . ILE A 1 101 ? 7.298 -5.229 14.209 1.00 82.81 101 ILE A O 1
ATOM 803 N N . ILE A 1 102 ? 9.410 -4.469 14.412 1.00 84.06 102 ILE A N 1
ATOM 804 C CA . ILE A 1 102 ? 9.288 -4.059 15.815 1.00 84.06 102 ILE A CA 1
ATOM 805 C C . ILE A 1 102 ? 8.186 -3.007 15.962 1.00 84.06 102 ILE A C 1
ATOM 807 O O . ILE A 1 102 ? 7.292 -3.175 16.789 1.00 84.06 102 ILE A O 1
ATOM 811 N N . ALA A 1 103 ? 8.187 -1.970 15.121 1.00 81.75 103 ALA A N 1
ATOM 812 C CA . ALA A 1 103 ? 7.184 -0.911 15.178 1.00 81.75 103 ALA A CA 1
ATOM 813 C C . ALA A 1 103 ? 5.755 -1.429 14.933 1.00 81.75 103 ALA A C 1
ATOM 815 O O . ALA A 1 103 ? 4.825 -0.977 15.601 1.00 81.75 103 ALA A O 1
ATOM 816 N N . MET A 1 104 ? 5.570 -2.400 14.029 1.00 83.12 104 MET A N 1
ATOM 817 C CA . MET A 1 104 ? 4.260 -3.019 13.802 1.00 83.12 104 MET A CA 1
ATOM 818 C C . MET A 1 104 ? 3.804 -3.835 15.015 1.00 83.12 104 MET A C 1
ATOM 820 O O . MET A 1 104 ? 2.650 -3.736 15.426 1.00 83.12 104 MET A O 1
ATOM 824 N N . ARG A 1 105 ? 4.706 -4.621 15.617 1.00 86.19 105 ARG A N 1
ATOM 825 C CA . ARG A 1 105 ? 4.405 -5.395 16.833 1.00 86.19 105 ARG A CA 1
ATOM 826 C C . ARG A 1 105 ? 4.018 -4.482 17.992 1.00 86.19 105 ARG A C 1
ATOM 828 O O . ARG A 1 105 ? 3.035 -4.768 18.668 1.00 86.19 105 ARG A O 1
ATOM 835 N N . THR A 1 106 ? 4.730 -3.374 18.182 1.00 83.25 106 THR A N 1
ATOM 836 C CA . THR A 1 106 ? 4.375 -2.366 19.190 1.00 83.25 106 THR A CA 1
ATOM 837 C C . THR A 1 106 ? 2.994 -1.779 18.916 1.00 83.25 106 THR A C 1
ATOM 839 O O . THR A 1 106 ? 2.150 -1.810 19.800 1.00 83.25 106 THR A O 1
ATOM 842 N N . ALA A 1 107 ? 2.708 -1.362 17.676 1.00 80.75 107 ALA A N 1
ATOM 843 C CA . ALA A 1 107 ? 1.398 -0.815 17.316 1.00 80.75 107 ALA A CA 1
ATOM 844 C C . ALA A 1 107 ? 0.241 -1.806 17.552 1.00 80.75 107 ALA A C 1
ATOM 846 O O . ALA A 1 107 ? -0.854 -1.391 17.927 1.00 80.75 107 ALA A O 1
ATOM 847 N N . ILE A 1 108 ? 0.474 -3.106 17.338 1.00 82.56 108 ILE A N 1
ATOM 848 C CA . ILE A 1 108 ? -0.496 -4.172 17.632 1.00 82.56 108 ILE A CA 1
ATOM 849 C C . ILE A 1 108 ? -0.680 -4.352 19.143 1.00 82.56 108 ILE A C 1
ATOM 851 O O . ILE A 1 108 ? -1.807 -4.525 19.599 1.00 82.56 108 ILE A O 1
ATOM 855 N N . ASN A 1 109 ? 0.398 -4.319 19.923 1.00 82.44 109 ASN A N 1
ATOM 856 C CA . ASN A 1 109 ? 0.306 -4.462 21.374 1.00 82.44 109 ASN A CA 1
ATOM 857 C C . ASN A 1 109 ? -0.427 -3.275 22.010 1.00 82.44 109 ASN A C 1
ATOM 859 O O . ASN A 1 109 ? -1.294 -3.494 22.851 1.00 82.44 109 ASN A O 1
ATOM 863 N N . ASP A 1 110 ? -0.136 -2.050 21.567 1.00 78.00 110 ASP A N 1
ATOM 864 C CA . ASP A 1 110 ? -0.831 -0.838 22.020 1.00 78.00 110 ASP A CA 1
ATOM 865 C C . ASP A 1 110 ? -2.340 -0.950 21.744 1.00 78.00 110 ASP A C 1
ATOM 867 O O . ASP A 1 110 ? -3.160 -0.729 22.626 1.00 78.00 110 ASP A O 1
ATOM 871 N N . LEU A 1 111 ? -2.699 -1.420 20.545 1.00 72.75 111 LEU A N 1
ATOM 872 C CA . LEU A 1 111 ? -4.076 -1.715 20.143 1.00 72.75 111 LEU A CA 1
ATOM 873 C C . LEU A 1 111 ? -4.794 -2.706 21.068 1.00 72.75 111 LEU A C 1
ATOM 875 O O . LEU A 1 111 ? -5.948 -2.500 21.435 1.00 72.75 111 LEU A O 1
ATOM 879 N N . VAL A 1 112 ? -4.127 -3.812 21.402 1.00 76.00 112 VAL A N 1
ATOM 880 C CA . VAL A 1 112 ? -4.700 -4.867 22.250 1.00 76.00 112 VAL A CA 1
ATOM 881 C C . VAL A 1 112 ? -4.861 -4.384 23.692 1.00 76.00 112 VAL A C 1
ATOM 883 O O . VAL A 1 112 ? -5.817 -4.778 24.361 1.00 76.00 112 VAL A O 1
ATOM 886 N N . ASN A 1 113 ? -3.944 -3.546 24.172 1.00 72.88 113 ASN A N 1
ATOM 887 C CA . ASN A 1 113 ? -3.985 -3.015 25.531 1.00 72.88 113 ASN A CA 1
ATOM 888 C C . ASN A 1 113 ? -5.062 -1.931 25.690 1.00 72.88 113 ASN A C 1
ATOM 890 O O . ASN A 1 113 ? -5.835 -2.019 26.645 1.00 72.88 113 ASN A O 1
ATOM 894 N N . ASP A 1 114 ? -5.200 -1.012 24.727 1.00 64.38 114 ASP A N 1
ATOM 895 C CA . ASP A 1 114 ? -6.284 -0.011 24.706 1.00 64.38 114 ASP A CA 1
ATOM 896 C C . ASP A 1 114 ? -7.674 -0.687 24.753 1.00 64.38 114 ASP A C 1
ATOM 898 O O . ASP A 1 114 ? -8.571 -0.271 25.489 1.00 64.38 114 ASP A O 1
ATOM 902 N N . ASP A 1 115 ? -7.856 -1.790 24.015 1.00 60.19 115 ASP A N 1
ATOM 903 C CA . ASP A 1 115 ? -9.107 -2.565 23.998 1.00 60.19 115 ASP A CA 1
ATOM 904 C C . ASP A 1 115 ? -9.436 -3.235 25.348 1.00 60.19 115 ASP A C 1
ATOM 906 O O . ASP A 1 115 ? -10.604 -3.549 25.614 1.00 60.19 115 ASP A O 1
ATOM 910 N N . ASN A 1 116 ? -8.431 -3.500 26.188 1.00 60.34 116 ASN A N 1
ATOM 911 C CA . ASN A 1 116 ? -8.625 -4.078 27.518 1.00 60.34 116 ASN A CA 1
ATOM 912 C C . ASN A 1 116 ? -8.990 -3.004 28.551 1.00 60.34 116 ASN A C 1
ATOM 914 O O . ASN A 1 116 ? -9.874 -3.253 29.370 1.00 60.34 116 ASN A O 1
ATOM 918 N N . GLU A 1 117 ? -8.389 -1.814 28.478 1.00 58.53 117 GLU A N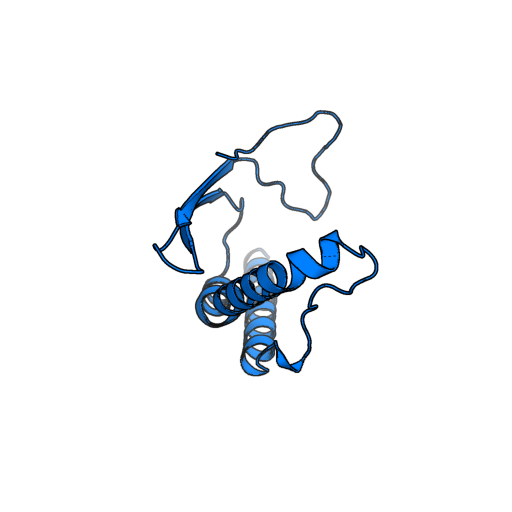 1
ATOM 919 C CA . GLU A 1 117 ? -8.735 -0.685 29.356 1.00 58.53 117 GLU A CA 1
ATOM 920 C C . GLU A 1 117 ? -10.184 -0.219 29.124 1.00 58.53 117 GLU A C 1
ATOM 922 O O . GLU A 1 117 ? -10.961 -0.104 30.072 1.00 58.53 117 GLU A O 1
ATOM 927 N N . ILE A 1 118 ? -10.620 -0.104 27.861 1.00 56.38 118 ILE A N 1
ATOM 928 C CA . ILE A 1 118 ? -12.005 0.280 27.513 1.00 56.38 118 ILE A CA 1
ATOM 929 C C . ILE A 1 118 ? -13.046 -0.739 28.018 1.00 56.38 118 ILE A C 1
ATOM 931 O O . ILE A 1 118 ? -14.205 -0.385 28.257 1.00 56.38 118 ILE A O 1
ATOM 935 N N . LYS A 1 119 ? -12.677 -2.020 28.143 1.00 57.50 119 LYS A N 1
ATOM 936 C CA . LYS A 1 119 ? -13.573 -3.056 28.685 1.00 57.50 119 LYS A CA 1
ATOM 937 C C . LYS A 1 119 ? -13.668 -2.999 30.206 1.00 57.50 119 LYS A C 1
ATOM 939 O O . LYS A 1 119 ? -14.746 -3.268 30.721 1.00 57.50 119 LYS A O 1
ATOM 944 N N . GLN A 1 120 ? -12.587 -2.635 30.894 1.00 55.19 120 GLN A N 1
ATOM 945 C CA . GLN A 1 120 ? -12.559 -2.522 32.356 1.00 55.19 120 GLN A CA 1
ATOM 946 C C . GLN A 1 120 ? -13.302 -1.281 32.871 1.00 55.19 120 GLN A C 1
ATOM 948 O O . GLN A 1 120 ? -13.873 -1.331 33.950 1.00 55.19 120 GLN A O 1
ATOM 953 N N . GLU A 1 121 ? -13.380 -0.195 32.096 1.00 52.94 121 GLU A N 1
ATOM 954 C CA . GLU A 1 121 ? -14.167 0.999 32.467 1.00 52.94 121 GLU A CA 1
ATOM 955 C C . GLU A 1 121 ? -15.694 0.829 32.318 1.00 52.94 121 GLU A C 1
ATOM 957 O O . GLU A 1 121 ? -16.458 1.739 32.645 1.00 52.94 121 GLU A O 1
ATOM 962 N N . LYS A 1 122 ? -16.161 -0.308 31.787 1.00 51.72 122 LYS A N 1
ATOM 963 C CA . LYS A 1 122 ? -17.589 -0.595 31.553 1.00 51.72 122 LYS A CA 1
ATOM 964 C C . LYS A 1 122 ? -18.188 -1.619 32.525 1.00 51.72 122 LYS A C 1
ATOM 966 O O . LYS A 1 122 ? -19.334 -2.021 32.311 1.00 51.72 122 LYS A O 1
ATOM 971 N N . GLU A 1 123 ? -17.442 -2.018 33.553 1.00 43.94 123 GLU A N 1
ATOM 972 C CA . GLU A 1 123 ? -17.892 -2.850 34.685 1.00 43.94 123 GLU A CA 1
ATOM 973 C C . GLU A 1 123 ? -18.053 -2.006 35.956 1.00 43.94 123 GLU A C 1
ATOM 975 O O . GLU A 1 123 ? -19.030 -2.267 36.696 1.00 43.94 123 GLU A O 1
#